Protein AF-A0A6G0XUG9-F1 (afdb_monomer_lite)

Foldseek 3Di:
DDDDDFDFPPDDPVCRVPPDDPVQQVCCQPVQDFDWDWDWDWDADPNDIDIDIDTDRRDGLDDLQWDQDPVSPDTHGPPPPVVPDDPVCSVVVSVVVVVVVVVVD

pLDDT: mean 88.72, std 9.19, range [45.62, 97.75]

Radius of gyration: 17.39 Å; chains: 1; bounding box: 49×25×45 Å

Structure (mmCIF, N/CA/C/O backbone):
data_AF-A0A6G0XUG9-F1
#
_entry.id   AF-A0A6G0XUG9-F1
#
loop_
_atom_site.group_PDB
_atom_site.id
_atom_site.type_symbol
_atom_site.label_atom_id
_atom_site.label_alt_id
_atom_site.label_comp_id
_atom_site.label_asym_id
_atom_site.label_entity_id
_atom_site.label_seq_id
_atom_site.pdbx_PDB_ins_code
_atom_site.Cartn_x
_atom_site.Cartn_y
_atom_site.Cartn_z
_atom_site.occupancy
_atom_site.B_iso_or_equiv
_atom_site.auth_seq_id
_atom_site.auth_comp_id
_atom_site.auth_asym_id
_a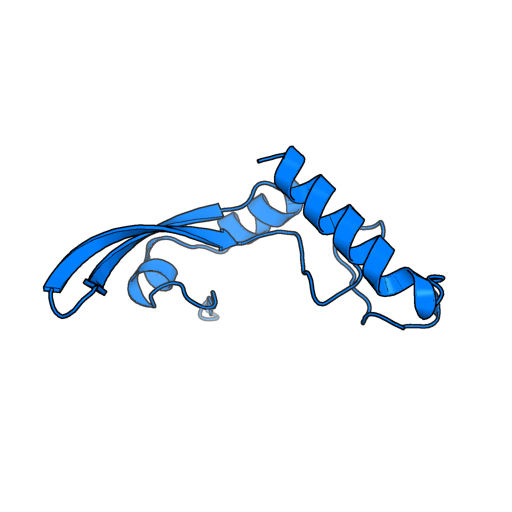tom_site.auth_atom_id
_atom_site.pdbx_PDB_model_num
ATOM 1 N N . THR A 1 1 ? 22.444 11.249 9.724 1.00 63.72 1 THR A N 1
ATOM 2 C CA . THR A 1 1 ? 21.652 10.081 9.286 1.00 63.72 1 THR A CA 1
ATOM 3 C C . THR A 1 1 ? 20.413 10.601 8.601 1.00 63.72 1 THR A C 1
ATOM 5 O O . THR A 1 1 ? 19.746 11.452 9.182 1.00 63.72 1 THR A O 1
ATOM 8 N N . GLU A 1 2 ? 20.146 10.196 7.362 1.00 82.44 2 GLU A N 1
ATOM 9 C CA . GLU A 1 2 ? 18.954 10.657 6.644 1.00 82.44 2 GLU A CA 1
ATOM 10 C C . GLU A 1 2 ? 17.684 10.164 7.342 1.00 82.44 2 GLU A C 1
ATOM 12 O O . GLU A 1 2 ? 17.600 9.022 7.795 1.00 82.44 2 GLU A O 1
ATOM 17 N N . LYS A 1 3 ? 16.703 11.057 7.482 1.00 81.25 3 LYS A N 1
ATOM 18 C CA . LYS A 1 3 ? 15.428 10.738 8.119 1.00 81.25 3 LYS A CA 1
ATOM 19 C C . LYS A 1 3 ? 14.526 10.052 7.098 1.00 81.25 3 LYS A C 1
ATOM 21 O O . LYS A 1 3 ? 14.181 10.654 6.088 1.00 81.25 3 LYS A O 1
ATOM 26 N N . GLU A 1 4 ? 14.101 8.828 7.396 1.00 86.75 4 GLU A N 1
ATOM 27 C CA . GLU A 1 4 ? 13.132 8.090 6.582 1.00 86.75 4 GLU A CA 1
ATOM 28 C C . GLU A 1 4 ? 11.820 8.890 6.440 1.00 86.75 4 GLU A C 1
ATOM 30 O O . GLU A 1 4 ? 11.202 9.290 7.434 1.00 86.75 4 GLU A O 1
ATOM 35 N N . ILE A 1 5 ? 11.372 9.116 5.201 1.00 90.44 5 ILE A N 1
ATOM 36 C CA . ILE A 1 5 ? 10.090 9.767 4.902 1.00 90.44 5 ILE A CA 1
ATOM 37 C C . ILE A 1 5 ? 9.123 8.721 4.349 1.00 90.44 5 ILE A C 1
ATOM 39 O O . ILE A 1 5 ? 9.270 8.251 3.227 1.00 90.44 5 ILE A O 1
ATOM 43 N N . LYS A 1 6 ? 8.077 8.413 5.120 1.00 92.69 6 LYS A N 1
ATOM 44 C CA . LYS A 1 6 ? 7.028 7.454 4.742 1.00 92.69 6 LYS A CA 1
ATOM 45 C C . LYS A 1 6 ? 5.744 8.178 4.354 1.00 92.69 6 LYS A C 1
ATOM 47 O O . LYS A 1 6 ? 5.285 9.073 5.071 1.00 92.69 6 LYS A O 1
ATOM 52 N N . LYS A 1 7 ? 5.136 7.790 3.230 1.00 91.50 7 LYS A N 1
ATOM 53 C CA . LYS A 1 7 ? 3.858 8.334 2.744 1.00 91.50 7 LYS A CA 1
ATOM 54 C C . LYS A 1 7 ? 2.951 7.193 2.291 1.00 91.50 7 LYS A C 1
ATOM 56 O O . LYS A 1 7 ? 3.358 6.372 1.484 1.00 91.50 7 LYS A O 1
ATOM 61 N N . ALA A 1 8 ? 1.712 7.178 2.778 1.00 93.81 8 ALA A N 1
ATOM 62 C CA . ALA A 1 8 ? 0.681 6.242 2.335 1.00 93.81 8 ALA A CA 1
ATOM 63 C C . ALA A 1 8 ? -0.670 6.966 2.282 1.00 93.81 8 ALA A C 1
ATOM 65 O O . ALA A 1 8 ? -1.187 7.438 3.301 1.00 93.81 8 ALA A O 1
ATOM 66 N N . LYS A 1 9 ? -1.234 7.118 1.078 1.00 90.31 9 LYS A N 1
ATOM 67 C CA . LYS A 1 9 ? -2.449 7.916 0.877 1.00 90.31 9 LYS A CA 1
ATOM 68 C C . LYS A 1 9 ? -3.642 7.271 1.587 1.00 90.31 9 LYS A C 1
ATOM 70 O O . LYS A 1 9 ? -3.980 6.115 1.363 1.00 90.31 9 LYS A O 1
ATOM 75 N N . GLY A 1 10 ? -4.328 8.055 2.417 1.00 91.88 10 GLY A N 1
ATOM 76 C CA . GLY A 1 10 ? -5.538 7.615 3.114 1.00 91.88 10 GLY A CA 1
ATOM 77 C C . GLY A 1 10 ? -5.296 6.682 4.306 1.00 91.88 10 GLY A C 1
ATOM 78 O O . GLY A 1 10 ? -6.276 6.164 4.849 1.00 91.88 10 GLY A O 1
ATOM 79 N N . VAL A 1 11 ? -4.040 6.476 4.707 1.00 96.31 11 VAL A N 1
ATOM 80 C CA . VAL A 1 11 ? -3.650 5.877 5.990 1.00 96.31 11 VAL A CA 1
ATOM 81 C C . VAL A 1 11 ? -3.324 7.012 6.962 1.00 96.31 11 VAL A C 1
ATOM 83 O O . VAL A 1 11 ? -2.715 8.011 6.574 1.00 96.31 11 VAL A O 1
ATOM 86 N N . LYS A 1 12 ? -3.749 6.900 8.224 1.00 96.06 12 LYS A N 1
ATOM 87 C CA . LYS A 1 12 ? -3.480 7.933 9.234 1.00 96.06 12 LYS A CA 1
ATOM 88 C C . LYS A 1 12 ? -1.981 8.102 9.492 1.00 96.06 12 LYS A C 1
ATOM 90 O O . LYS A 1 12 ? -1.244 7.123 9.561 1.00 96.06 12 LYS A O 1
ATOM 95 N N . LYS A 1 13 ? -1.548 9.346 9.724 1.00 95.38 13 LYS A N 1
ATOM 96 C CA . LYS A 1 13 ? -0.139 9.704 9.967 1.00 95.38 13 LYS A CA 1
ATOM 97 C C . LYS A 1 13 ? 0.500 8.874 11.087 1.00 95.38 13 LYS A C 1
ATOM 99 O O . LYS A 1 13 ? 1.561 8.302 10.879 1.00 95.38 13 LYS A O 1
ATOM 104 N N . ASN A 1 14 ? -0.184 8.729 12.222 1.00 95.19 14 ASN A N 1
ATOM 105 C CA . ASN A 1 14 ? 0.303 7.929 13.349 1.00 95.19 14 ASN A CA 1
ATOM 106 C C . ASN A 1 14 ? 0.457 6.435 13.008 1.00 95.19 14 ASN A C 1
ATOM 108 O O . ASN A 1 14 ? 1.336 5.770 13.546 1.00 95.19 14 ASN A O 1
ATOM 112 N N . VAL A 1 15 ? -0.376 5.893 12.118 1.00 96.94 15 VAL A N 1
ATOM 113 C CA . VAL A 1 15 ? -0.257 4.509 11.644 1.00 96.94 15 VAL A CA 1
ATOM 114 C C . VAL A 1 15 ? 0.925 4.385 10.685 1.00 96.94 15 VAL A C 1
ATOM 116 O O . VAL A 1 15 ? 1.711 3.457 10.822 1.00 96.94 15 VAL A O 1
ATOM 119 N N . VAL A 1 16 ? 1.111 5.342 9.770 1.00 96.44 16 VAL A N 1
ATOM 120 C CA . VAL A 1 16 ? 2.274 5.365 8.863 1.00 96.44 16 VAL A CA 1
ATOM 121 C C . VAL A 1 16 ? 3.590 5.454 9.638 1.00 96.44 16 VAL A C 1
ATOM 123 O O . VAL A 1 16 ? 4.546 4.758 9.312 1.00 96.44 16 VAL A O 1
ATOM 126 N N . GLU A 1 17 ? 3.647 6.286 10.676 1.00 95.06 17 GLU A N 1
ATOM 127 C CA . GLU A 1 17 ? 4.857 6.471 11.482 1.00 95.06 17 GLU A CA 1
ATOM 128 C C . GLU A 1 17 ? 5.214 5.216 12.288 1.00 95.06 17 GLU A C 1
ATOM 130 O O . GLU A 1 17 ? 6.380 4.820 12.285 1.00 95.06 17 GLU A O 1
ATOM 135 N N . ASN A 1 18 ? 4.219 4.563 12.903 1.00 95.12 18 ASN A N 1
ATOM 136 C CA . ASN A 1 18 ? 4.438 3.496 13.888 1.00 95.12 18 ASN A CA 1
ATOM 137 C C . ASN A 1 18 ? 4.260 2.062 13.361 1.00 95.12 18 ASN A C 1
ATOM 139 O O . ASN A 1 18 ? 4.650 1.119 14.046 1.00 95.12 18 ASN A O 1
ATOM 143 N N . LYS A 1 19 ? 3.597 1.860 12.215 1.00 96.00 19 LYS A N 1
ATOM 144 C CA . LYS A 1 19 ? 3.221 0.519 11.708 1.00 96.00 19 LYS A CA 1
ATOM 145 C C . LYS A 1 19 ? 3.780 0.191 10.325 1.00 96.00 19 LYS A C 1
ATOM 147 O O . LYS A 1 19 ? 3.563 -0.924 9.855 1.00 96.00 19 LYS A O 1
ATOM 152 N N . ILE A 1 20 ? 4.464 1.136 9.684 1.00 95.69 20 ILE A N 1
ATOM 153 C CA . ILE A 1 20 ? 5.111 0.953 8.382 1.00 95.69 20 ILE A CA 1
ATOM 154 C C . ILE A 1 20 ? 6.599 1.274 8.533 1.00 95.69 20 ILE A C 1
ATOM 156 O O . ILE A 1 20 ? 6.940 2.289 9.143 1.00 95.69 20 ILE A O 1
ATOM 160 N N . CYS A 1 21 ? 7.478 0.447 7.978 1.00 94.25 21 CYS A N 1
ATOM 161 C CA . CYS A 1 21 ? 8.922 0.682 7.890 1.00 94.25 21 CYS A CA 1
ATOM 162 C C . CYS A 1 21 ? 9.458 0.350 6.490 1.00 94.25 21 CYS A C 1
ATOM 164 O O . CYS A 1 21 ? 8.770 -0.291 5.699 1.00 94.25 21 CYS A O 1
ATOM 166 N N . PHE A 1 22 ? 10.692 0.752 6.187 1.00 93.56 22 PHE A N 1
ATOM 167 C CA . PHE A 1 22 ? 11.354 0.457 4.913 1.00 93.56 22 PHE A CA 1
ATOM 168 C C . PHE A 1 22 ? 11.267 -1.021 4.494 1.00 93.56 22 PHE A C 1
ATOM 170 O O . PHE A 1 22 ? 10.934 -1.321 3.348 1.00 93.56 22 PHE A O 1
ATOM 177 N N . ASN A 1 23 ? 11.482 -1.950 5.431 1.00 95.12 23 ASN A N 1
ATOM 178 C CA . ASN A 1 23 ? 11.436 -3.385 5.144 1.00 95.12 23 ASN A CA 1
ATOM 179 C C . ASN A 1 23 ? 10.062 -3.840 4.625 1.00 95.12 23 ASN A C 1
ATOM 181 O O . ASN A 1 23 ? 9.977 -4.773 3.836 1.00 95.12 23 ASN A O 1
ATOM 185 N N . ASP A 1 24 ? 8.982 -3.160 5.014 1.00 95.38 24 ASP A N 1
ATOM 186 C CA . ASP A 1 24 ? 7.651 -3.448 4.483 1.00 95.38 24 ASP A CA 1
ATOM 187 C C . ASP A 1 24 ? 7.528 -3.123 2.992 1.00 95.38 24 ASP A C 1
ATOM 189 O O . ASP A 1 24 ? 6.838 -3.839 2.270 1.00 95.38 24 ASP A O 1
ATOM 193 N N . PHE A 1 25 ? 8.190 -2.061 2.520 1.00 93.50 25 PHE A N 1
ATOM 194 C CA . PHE A 1 25 ? 8.221 -1.717 1.096 1.00 93.50 25 PHE A CA 1
ATOM 195 C C . PHE A 1 25 ? 9.006 -2.761 0.308 1.00 93.50 25 PHE A C 1
ATOM 197 O O . PHE A 1 25 ? 8.534 -3.223 -0.729 1.00 93.50 25 PHE A O 1
ATOM 204 N N . GLN A 1 26 ? 10.170 -3.167 0.824 1.00 93.50 26 GLN A N 1
ATOM 205 C CA . GLN A 1 26 ? 10.990 -4.206 0.207 1.00 93.50 26 GLN A CA 1
ATOM 206 C C . GLN A 1 26 ? 10.245 -5.544 0.150 1.00 93.50 26 GLN A C 1
ATOM 208 O O . GLN A 1 26 ? 10.186 -6.165 -0.909 1.00 93.50 26 GLN A O 1
ATOM 213 N N . ASN A 1 27 ? 9.622 -5.958 1.255 1.00 95.19 27 ASN A N 1
ATOM 214 C CA . ASN A 1 27 ? 8.812 -7.171 1.295 1.00 95.19 27 ASN A CA 1
ATOM 215 C C . ASN A 1 27 ? 7.665 -7.092 0.284 1.00 95.19 27 ASN A C 1
ATOM 217 O O . ASN A 1 27 ? 7.536 -7.984 -0.545 1.00 95.19 27 ASN A O 1
ATOM 221 N N . CYS A 1 28 ? 6.899 -5.995 0.286 1.00 93.12 28 CYS A N 1
ATOM 222 C CA . CYS A 1 28 ? 5.790 -5.801 -0.647 1.00 93.12 28 CYS A CA 1
ATOM 223 C C . CYS A 1 28 ? 6.234 -5.908 -2.114 1.00 93.12 28 CYS A C 1
ATOM 225 O O . CYS A 1 28 ? 5.511 -6.482 -2.927 1.00 93.12 28 CYS A O 1
ATOM 227 N N . LEU A 1 29 ? 7.411 -5.372 -2.457 1.00 91.88 29 LEU A N 1
ATOM 228 C CA . LEU A 1 29 ? 7.968 -5.441 -3.809 1.00 91.88 29 LEU A CA 1
ATOM 229 C C . LEU A 1 29 ? 8.382 -6.872 -4.189 1.00 91.88 29 LEU A C 1
ATOM 231 O O . LEU A 1 29 ? 8.049 -7.337 -5.278 1.00 91.88 29 LEU A O 1
ATOM 235 N N . LEU A 1 30 ? 9.095 -7.569 -3.300 1.00 92.44 30 LEU A N 1
ATOM 236 C CA . LEU A 1 30 ? 9.691 -8.877 -3.589 1.00 92.44 30 LEU A CA 1
ATOM 237 C C . LEU A 1 30 ? 8.681 -10.027 -3.514 1.00 92.44 30 LEU A C 1
ATOM 239 O O . LEU A 1 30 ? 8.678 -10.896 -4.385 1.00 92.44 30 LEU A O 1
ATOM 243 N N . THR A 1 31 ? 7.816 -10.039 -2.499 1.00 92.25 31 THR A N 1
ATOM 244 C CA . THR A 1 31 ? 6.821 -11.110 -2.307 1.00 92.25 31 THR A CA 1
ATOM 245 C C . THR A 1 31 ? 5.534 -10.851 -3.080 1.00 92.25 31 THR A C 1
ATOM 247 O O . THR A 1 31 ? 4.732 -11.764 -3.263 1.00 92.25 31 THR A O 1
ATOM 250 N N . LYS A 1 32 ? 5.335 -9.616 -3.563 1.00 89.50 32 LYS A N 1
ATOM 251 C CA . 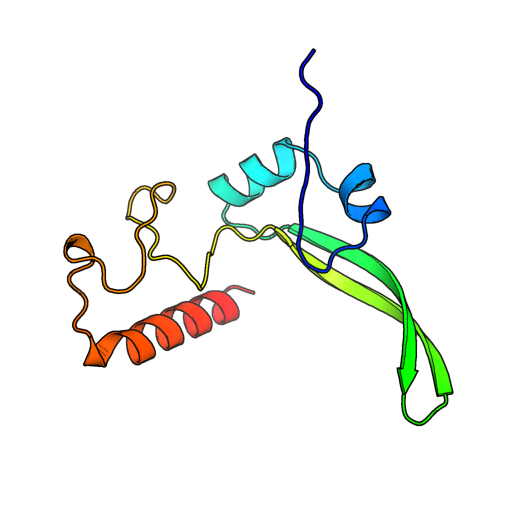LYS A 1 32 ? 4.083 -9.134 -4.170 1.00 89.50 32 LYS A CA 1
ATOM 252 C C . LYS A 1 32 ? 2.887 -9.199 -3.216 1.00 89.50 32 LYS A C 1
ATOM 254 O O . LYS A 1 32 ? 1.744 -9.091 -3.663 1.00 89.50 32 LYS A O 1
ATOM 259 N N . GLU A 1 33 ? 3.139 -9.338 -1.916 1.00 91.31 33 GLU A N 1
ATOM 260 C CA . GLU A 1 33 ? 2.099 -9.343 -0.897 1.00 91.31 33 GLU A CA 1
ATOM 261 C C . GLU A 1 33 ? 1.804 -7.913 -0.434 1.00 91.31 33 GLU A C 1
ATOM 263 O O . GLU A 1 33 ? 2.714 -7.177 -0.036 1.00 91.31 33 GLU A O 1
ATOM 268 N N . PRO A 1 34 ? 0.535 -7.481 -0.464 1.00 93.38 34 PRO A N 1
ATOM 269 C CA . PRO A 1 34 ? 0.167 -6.169 0.033 1.00 93.38 34 PRO A CA 1
ATOM 270 C C . PRO A 1 34 ? 0.301 -6.093 1.557 1.00 93.38 34 PRO A C 1
ATOM 272 O O . PRO A 1 34 ? -0.069 -7.012 2.289 1.00 93.38 34 PRO A O 1
ATOM 275 N N . LYS A 1 35 ? 0.722 -4.932 2.063 1.00 95.12 35 LYS A N 1
ATOM 276 C CA . LYS A 1 35 ? 0.678 -4.658 3.504 1.00 95.12 35 LYS A CA 1
ATOM 277 C C . LYS A 1 35 ? -0.659 -4.045 3.877 1.00 95.12 35 LYS A C 1
ATOM 279 O O . LYS A 1 35 ? -0.992 -2.949 3.422 1.00 95.12 35 LYS A O 1
ATOM 284 N N . TYR A 1 36 ? -1.379 -4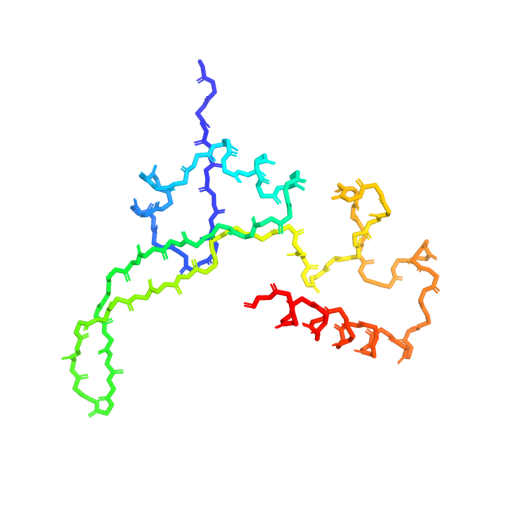.699 4.778 1.00 96.31 36 TYR A N 1
ATOM 285 C CA . TYR A 1 36 ? -2.581 -4.155 5.398 1.00 96.31 36 TYR A CA 1
ATOM 286 C C . TYR A 1 36 ? -2.277 -3.532 6.764 1.00 96.31 36 TYR A C 1
ATOM 288 O O . TYR A 1 36 ? -1.413 -4.000 7.505 1.00 96.31 36 TYR A O 1
ATOM 296 N N . VAL A 1 37 ? -2.990 -2.459 7.107 1.00 97.38 37 VAL A N 1
ATOM 297 C CA . VAL A 1 37 ? -2.905 -1.797 8.415 1.00 97.38 37 VAL A CA 1
ATOM 298 C C . VAL A 1 37 ? -4.294 -1.544 8.979 1.00 97.38 37 VAL A C 1
ATOM 300 O O . VAL A 1 37 ? -5.204 -1.105 8.272 1.00 97.38 37 VAL A O 1
ATOM 303 N N . LYS A 1 38 ? -4.438 -1.767 10.285 1.00 97.50 38 LYS A N 1
ATOM 304 C CA . LYS A 1 38 ? -5.648 -1.435 11.033 1.00 97.50 38 LYS A CA 1
ATOM 305 C C . LYS A 1 38 ? -5.586 0.001 11.536 1.00 97.50 38 LYS A C 1
ATOM 307 O O . LYS A 1 38 ? -4.557 0.446 12.047 1.00 97.50 38 LYS A O 1
ATOM 312 N N . GLN A 1 39 ? -6.690 0.726 11.404 1.00 96.88 39 GLN A N 1
ATOM 313 C CA . GLN A 1 39 ? -6.834 2.075 11.939 1.00 96.88 39 GLN A CA 1
ATOM 314 C C . GLN A 1 39 ? -8.245 2.310 12.476 1.00 96.88 39 GLN A C 1
ATOM 316 O O . GLN A 1 39 ? -9.232 2.073 11.784 1.00 96.88 39 GLN A O 1
ATOM 321 N N . ASN A 1 40 ? -8.333 2.841 13.694 1.00 96.00 40 ASN A N 1
ATOM 322 C CA . ASN A 1 40 ? -9.602 3.217 14.312 1.00 96.00 40 ASN A CA 1
ATOM 323 C C . ASN A 1 40 ? -9.952 4.659 13.962 1.00 96.00 40 ASN A C 1
ATOM 325 O O . ASN A 1 40 ? -9.080 5.533 14.009 1.00 96.00 40 ASN A O 1
ATOM 329 N N . LEU A 1 41 ? -11.206 4.934 13.616 1.00 95.00 41 LEU A N 1
ATOM 330 C CA . LEU A 1 41 ? -11.712 6.287 13.376 1.00 95.00 41 LEU A CA 1
ATOM 331 C C . LEU A 1 41 ? -13.183 6.418 13.771 1.00 95.00 41 LEU A C 1
ATOM 333 O O . LEU A 1 41 ? -13.905 5.429 13.849 1.00 95.00 41 LEU A O 1
ATOM 337 N N . PHE A 1 42 ? -13.624 7.660 13.938 1.00 96.19 42 PHE A N 1
ATOM 338 C CA . PHE A 1 42 ? -15.040 7.990 13.982 1.00 96.19 42 PHE A CA 1
ATOM 339 C C . PHE A 1 42 ? -15.593 8.094 12.562 1.00 96.19 42 PHE A C 1
ATOM 341 O O . PHE A 1 42 ? -14.945 8.659 11.674 1.00 96.19 42 PHE A O 1
ATOM 348 N N . ARG A 1 43 ? -16.785 7.548 12.344 1.00 95.56 43 ARG A N 1
ATOM 349 C CA . ARG A 1 43 ? -17.512 7.619 11.079 1.00 95.56 43 ARG A CA 1
ATOM 350 C C . ARG A 1 43 ? -18.948 8.038 11.355 1.00 95.56 43 ARG A C 1
ATOM 352 O O . ARG A 1 43 ? -19.584 7.496 12.248 1.00 95.56 43 ARG A O 1
ATOM 359 N N . THR A 1 44 ? -19.457 8.960 10.548 1.00 96.56 44 THR A N 1
ATOM 360 C CA . THR A 1 44 ? -20.865 9.356 10.590 1.00 96.56 44 THR A CA 1
ATOM 361 C C . THR A 1 44 ? -21.647 8.587 9.531 1.00 96.56 44 THR A C 1
ATOM 363 O O . THR A 1 44 ? -21.230 8.524 8.369 1.00 96.56 44 THR A O 1
ATOM 366 N N . LYS A 1 45 ? -22.784 8.000 9.905 1.00 95.44 45 LYS A N 1
ATOM 367 C CA . LYS A 1 45 ? -23.727 7.355 8.981 1.00 95.44 45 LYS A CA 1
ATOM 368 C C . LYS A 1 45 ? -25.143 7.738 9.395 1.00 95.44 45 LYS A C 1
ATOM 370 O O . LYS A 1 45 ? -25.536 7.441 10.508 1.00 95.44 45 LYS A O 1
ATOM 375 N N . LYS A 1 46 ? -25.903 8.379 8.496 1.00 95.94 46 LYS A N 1
ATOM 376 C CA . LYS A 1 46 ? -27.262 8.884 8.786 1.00 95.94 46 LYS A CA 1
ATOM 377 C C . LYS A 1 46 ? -27.327 9.741 10.066 1.00 95.94 46 LYS A C 1
ATOM 379 O O . LYS A 1 46 ? -28.240 9.594 10.857 1.00 95.94 46 LYS A O 1
ATOM 384 N N . HIS A 1 47 ? -26.348 10.630 10.246 1.00 95.12 47 HIS A N 1
ATOM 385 C CA . HIS A 1 47 ? -26.179 11.481 11.436 1.00 95.12 47 HIS A CA 1
ATOM 386 C C . HIS A 1 47 ? -25.789 10.764 12.740 1.00 95.12 47 HIS A C 1
ATOM 388 O O . HIS A 1 47 ? -25.457 11.448 13.702 1.00 95.12 47 HIS A O 1
ATOM 394 N N . ASP A 1 48 ? -25.668 9.436 12.748 1.00 96.62 48 ASP A N 1
ATOM 395 C CA . ASP A 1 48 ? -25.128 8.695 13.890 1.00 96.62 48 ASP A CA 1
ATOM 396 C C . ASP A 1 48 ? -23.602 8.595 13.806 1.00 96.62 48 ASP A C 1
ATOM 398 O O . ASP A 1 48 ? -23.047 8.235 12.760 1.00 96.62 48 ASP A O 1
ATOM 402 N N . ILE A 1 49 ? -22.914 8.902 14.909 1.00 97.19 49 ILE A N 1
ATOM 403 C CA . ILE A 1 49 ? -21.457 8.773 15.030 1.00 97.19 49 ILE A CA 1
ATOM 404 C C . ILE A 1 49 ? -21.134 7.405 15.624 1.00 97.19 49 ILE A C 1
ATOM 406 O O . ILE A 1 49 ? -21.579 7.071 16.718 1.00 97.19 49 ILE A O 1
ATOM 410 N N . CYS A 1 50 ? -20.304 6.632 14.931 1.00 96.94 50 CYS A N 1
ATOM 411 C CA . CYS A 1 50 ? -19.802 5.358 15.425 1.00 96.94 50 CYS A CA 1
ATOM 412 C C . CYS A 1 50 ? -18.277 5.276 15.336 1.00 96.94 50 CYS A C 1
ATOM 414 O O . CYS A 1 50 ? -17.638 5.902 14.484 1.00 96.94 50 CYS A O 1
ATOM 416 N N . THR A 1 51 ? -17.685 4.477 16.219 1.00 97.75 51 THR A N 1
ATOM 417 C CA . THR A 1 51 ? -16.276 4.087 16.123 1.00 97.75 51 THR A CA 1
ATOM 418 C C . THR A 1 51 ? -16.169 2.880 15.206 1.00 97.75 51 THR A C 1
ATOM 420 O O . THR A 1 51 ? -16.884 1.896 15.385 1.00 97.75 51 THR A O 1
ATOM 423 N N . VAL A 1 52 ? -15.270 2.942 14.228 1.00 96.62 52 VAL A N 1
ATOM 424 C CA . VAL A 1 52 ? -15.016 1.844 13.292 1.00 96.62 52 VAL A CA 1
ATOM 425 C C . VAL A 1 52 ? -13.529 1.517 13.239 1.00 96.62 52 VAL A C 1
ATOM 427 O O . VAL A 1 52 ? -12.687 2.418 13.188 1.00 96.62 52 VAL A O 1
ATOM 430 N N . GLU A 1 53 ? -13.214 0.225 13.200 1.00 96.88 53 GLU A N 1
ATOM 431 C CA . GLU A 1 53 ? -11.900 -0.268 1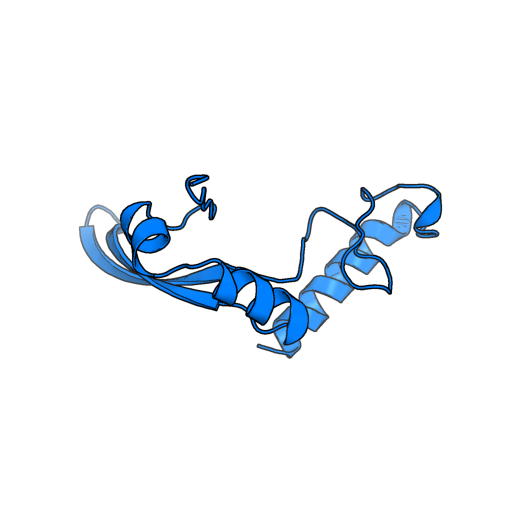2.791 1.00 96.88 53 GLU A CA 1
ATOM 432 C C . GLU A 1 53 ? -11.913 -0.460 11.269 1.00 96.88 53 GLU A C 1
ATOM 434 O O . GLU A 1 53 ? -12.760 -1.160 10.715 1.00 96.88 53 GLU A O 1
ATOM 439 N N . GLN A 1 54 ? -10.986 0.189 10.571 1.00 96.31 54 GLN A N 1
ATOM 440 C CA . GLN A 1 54 ? -10.742 -0.040 9.152 1.00 96.31 54 GLN A CA 1
ATOM 441 C C . GLN A 1 54 ? -9.474 -0.861 8.981 1.00 96.31 54 GLN A C 1
ATOM 443 O O . GLN A 1 54 ? -8.415 -0.448 9.452 1.00 96.31 54 GLN A O 1
ATOM 448 N N . ASN A 1 55 ? -9.562 -1.959 8.232 1.00 96.56 55 ASN A N 1
ATOM 449 C CA . ASN A 1 55 ? -8.393 -2.638 7.690 1.00 96.56 55 ASN A CA 1
ATOM 450 C C . ASN A 1 55 ? -8.114 -2.107 6.278 1.00 96.56 55 ASN A C 1
ATOM 452 O O . ASN A 1 55 ? -8.964 -2.227 5.394 1.00 96.56 55 ASN A O 1
ATOM 456 N N . LYS A 1 56 ? -6.963 -1.468 6.066 1.00 94.38 56 LYS A N 1
ATOM 457 C CA . LYS A 1 56 ? -6.651 -0.756 4.821 1.00 94.38 56 LYS A CA 1
ATOM 458 C C . LYS A 1 56 ? -5.390 -1.300 4.169 1.00 94.38 56 LYS A C 1
ATOM 460 O O . LYS A 1 56 ? -4.380 -1.453 4.846 1.00 94.38 56 LYS A O 1
ATOM 465 N N . LYS A 1 57 ? -5.437 -1.516 2.852 1.00 94.12 57 LYS A N 1
ATOM 466 C CA . LYS A 1 57 ? -4.258 -1.800 2.019 1.00 94.12 57 LYS A CA 1
ATOM 467 C C . LYS A 1 57 ? -3.362 -0.554 2.026 1.00 94.12 57 LYS A C 1
ATOM 469 O O . LYS A 1 57 ? -3.720 0.469 1.445 1.00 94.12 57 LYS A O 1
ATOM 474 N N . ALA A 1 58 ? -2.274 -0.602 2.789 1.00 95.12 58 ALA A N 1
ATOM 475 C CA . ALA A 1 58 ? -1.345 0.508 2.985 1.00 95.12 58 ALA A CA 1
ATOM 476 C C . ALA A 1 58 ? -0.260 0.542 1.912 1.00 95.12 58 ALA A C 1
ATOM 478 O O . ALA A 1 58 ? 0.060 1.625 1.426 1.00 95.12 58 ALA A O 1
ATOM 479 N N . LEU A 1 59 ? 0.272 -0.631 1.555 1.00 94.38 59 LEU A N 1
ATOM 480 C CA . LEU A 1 59 ? 1.250 -0.820 0.487 1.00 94.38 59 LEU A CA 1
ATOM 481 C C . LEU A 1 59 ? 0.732 -1.872 -0.493 1.00 94.38 59 LEU A C 1
ATOM 483 O O . LEU A 1 59 ? 0.096 -2.848 -0.091 1.00 94.38 59 LEU A O 1
ATOM 487 N N . SER A 1 60 ? 1.006 -1.648 -1.771 1.00 91.31 60 SER A N 1
ATOM 488 C CA . SER A 1 60 ? 0.696 -2.542 -2.880 1.00 91.31 60 SER A CA 1
ATOM 489 C C . SER A 1 60 ? 1.826 -2.421 -3.891 1.00 91.31 60 SER A C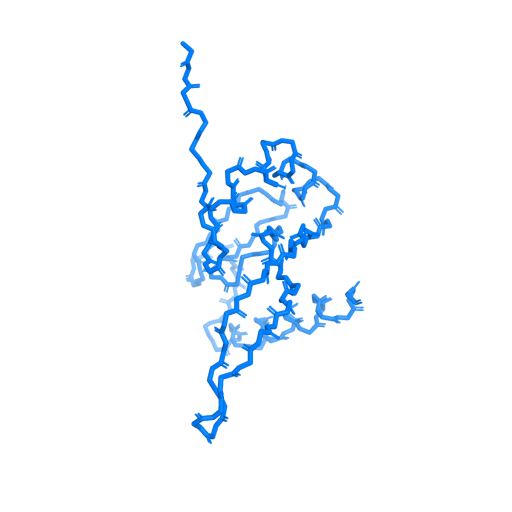 1
ATOM 491 O O . SER A 1 60 ? 2.280 -1.309 -4.156 1.00 91.31 60 SER A O 1
ATOM 493 N N . VAL A 1 61 ? 2.258 -3.547 -4.459 1.00 89.75 61 VAL A N 1
ATOM 494 C CA . VAL A 1 61 ? 3.230 -3.558 -5.563 1.00 89.75 61 VAL A CA 1
ATOM 495 C C . VAL A 1 61 ? 2.606 -3.075 -6.875 1.00 89.75 61 VAL A C 1
ATOM 497 O O . VAL A 1 61 ? 3.302 -2.607 -7.767 1.00 89.75 61 VAL A O 1
ATOM 500 N N . TYR A 1 62 ? 1.281 -3.166 -6.992 1.00 85.88 62 TYR A N 1
ATOM 501 C CA . TYR A 1 62 ? 0.558 -2.728 -8.177 1.00 85.88 62 TYR A CA 1
ATOM 502 C C . TYR A 1 62 ? 0.254 -1.228 -8.125 1.00 85.88 62 TYR A C 1
ATOM 504 O O . TYR A 1 62 ? -0.226 -0.729 -7.103 1.00 85.88 62 TYR A O 1
ATOM 512 N N . ASP A 1 63 ? 0.486 -0.541 -9.246 1.00 83.69 63 ASP A N 1
ATOM 513 C CA . ASP A 1 63 ? 0.151 0.865 -9.471 1.00 83.69 63 ASP A CA 1
ATOM 514 C C . ASP A 1 63 ? -0.866 0.967 -10.613 1.00 83.69 63 ASP A C 1
ATOM 516 O O . ASP A 1 63 ? -0.534 0.791 -11.782 1.00 83.69 63 ASP A O 1
ATOM 520 N N . ASP A 1 64 ? -2.114 1.292 -10.286 1.00 80.88 64 ASP A N 1
ATOM 521 C CA . ASP A 1 64 ? -3.195 1.391 -11.275 1.00 80.88 64 ASP A CA 1
ATOM 522 C C . ASP A 1 64 ? -2.978 2.530 -12.290 1.00 80.88 64 ASP A C 1
ATOM 524 O O . ASP A 1 64 ? -3.651 2.605 -13.320 1.00 80.88 64 ASP A O 1
ATOM 528 N N . LYS A 1 65 ? -2.053 3.456 -12.020 1.00 82.62 65 LYS A N 1
ATOM 529 C CA . LYS A 1 65 ? -1.800 4.641 -12.851 1.00 82.62 65 LYS A CA 1
ATOM 530 C C . LYS A 1 65 ? -0.580 4.500 -13.749 1.00 82.62 65 LYS A C 1
ATOM 532 O O . LYS A 1 65 ? -0.323 5.416 -14.537 1.00 82.62 65 LYS A O 1
ATOM 537 N N . ARG A 1 66 ? 0.174 3.407 -13.631 1.00 88.56 66 ARG A N 1
ATOM 538 C CA . ARG A 1 66 ? 1.390 3.179 -14.411 1.00 88.56 66 ARG A CA 1
ATOM 539 C C . ARG A 1 66 ? 1.426 1.756 -14.956 1.00 88.56 66 ARG A C 1
ATOM 541 O O . ARG A 1 66 ? 0.966 0.818 -14.320 1.00 88.56 66 ARG A O 1
ATOM 548 N N . PHE A 1 67 ? 2.021 1.600 -16.131 1.00 87.31 67 PHE A N 1
ATOM 549 C CA . PHE A 1 67 ? 2.338 0.293 -16.686 1.00 87.31 67 PHE A CA 1
ATOM 550 C C . PHE A 1 67 ? 3.649 -0.201 -16.071 1.00 87.31 67 PHE A C 1
ATOM 552 O O . PHE A 1 67 ? 4.690 0.434 -16.254 1.00 87.31 67 PHE A O 1
ATOM 559 N N . ILE A 1 68 ? 3.595 -1.303 -15.329 1.00 89.19 68 ILE A N 1
ATOM 560 C CA . ILE A 1 68 ? 4.773 -1.929 -14.717 1.00 89.19 68 ILE A CA 1
ATOM 561 C C . ILE A 1 68 ? 5.448 -2.811 -15.769 1.00 89.19 68 ILE A C 1
ATOM 563 O O . ILE A 1 68 ? 4.784 -3.646 -16.380 1.00 89.19 68 ILE A O 1
ATOM 567 N N . LEU A 1 69 ? 6.748 -2.609 -15.996 1.00 89.50 69 LEU A N 1
ATOM 568 C CA . LEU A 1 69 ? 7.535 -3.415 -16.930 1.00 89.50 69 LEU A CA 1
ATOM 569 C C . LEU A 1 69 ? 7.805 -4.819 -16.373 1.00 89.50 69 LEU A C 1
ATOM 571 O O . LEU A 1 69 ? 7.646 -5.079 -15.181 1.00 89.50 69 LEU A O 1
ATOM 575 N N . ASP A 1 70 ? 8.282 -5.718 -17.233 1.00 86.81 70 ASP A N 1
ATOM 576 C CA . ASP A 1 70 ? 8.518 -7.127 -16.888 1.00 86.81 70 ASP A CA 1
ATOM 577 C C . ASP A 1 70 ? 9.520 -7.324 -15.739 1.00 86.81 70 ASP A C 1
ATOM 579 O O . ASP A 1 70 ? 9.450 -8.316 -15.014 1.00 86.81 70 ASP A O 1
ATOM 583 N N . ASN A 1 71 ? 10.424 -6.361 -15.519 1.00 87.56 71 ASN A N 1
ATOM 584 C CA . ASN A 1 71 ? 11.351 -6.385 -14.385 1.00 87.56 71 ASN A CA 1
ATOM 585 C C . ASN A 1 71 ? 10.683 -6.071 -13.031 1.00 87.56 71 ASN A C 1
ATOM 587 O O . ASN A 1 71 ? 11.328 -6.196 -11.992 1.00 87.56 71 ASN A O 1
ATOM 591 N N . GLY A 1 72 ? 9.410 -5.664 -13.028 1.00 84.75 72 GLY A N 1
ATOM 592 C CA . GLY A 1 72 ? 8.608 -5.412 -11.831 1.00 84.75 72 GLY A CA 1
ATOM 593 C C . GLY A 1 72 ? 8.953 -4.134 -11.062 1.00 84.75 72 GLY A C 1
ATOM 594 O O . GLY A 1 72 ? 8.336 -3.882 -10.030 1.00 84.75 72 GLY A O 1
ATOM 595 N N . ILE A 1 73 ? 9.918 -3.341 -11.536 1.00 88.81 73 ILE A N 1
ATOM 596 C CA . ILE A 1 73 ? 10.433 -2.149 -10.839 1.00 88.81 73 ILE A CA 1
ATOM 597 C C . ILE A 1 73 ? 10.228 -0.908 -11.699 1.00 88.81 73 ILE A C 1
ATOM 599 O O . ILE A 1 73 ? 9.706 0.106 -11.231 1.00 88.81 73 ILE A O 1
ATOM 603 N N . ASP A 1 74 ? 10.625 -0.988 -12.966 1.00 91.81 74 ASP A N 1
ATOM 604 C CA . ASP A 1 74 ? 10.496 0.133 -13.877 1.00 91.81 74 ASP A CA 1
ATOM 605 C C . ASP A 1 74 ? 9.047 0.287 -14.322 1.00 91.81 74 ASP A C 1
ATOM 607 O O . ASP A 1 74 ? 8.322 -0.681 -14.560 1.00 91.81 74 ASP A O 1
ATOM 611 N N . THR A 1 75 ? 8.614 1.539 -14.444 1.00 92.88 75 THR A N 1
ATOM 612 C CA . THR A 1 75 ? 7.228 1.848 -14.782 1.00 92.88 75 THR A CA 1
ATOM 613 C C . THR A 1 75 ? 7.133 2.939 -15.836 1.00 92.88 75 THR A C 1
ATOM 615 O O . THR A 1 75 ? 7.796 3.979 -15.765 1.00 92.88 75 THR A O 1
ATOM 618 N N . LEU A 1 76 ? 6.231 2.746 -16.790 1.00 92.81 76 LEU A N 1
ATOM 619 C CA . LEU A 1 76 ? 5.898 3.718 -17.824 1.00 92.81 76 LEU A CA 1
ATOM 620 C C . LEU A 1 76 ? 4.529 4.341 -17.550 1.00 92.81 76 LEU A C 1
ATOM 622 O O . LEU A 1 76 ? 3.670 3.749 -16.900 1.00 92.81 76 LEU A O 1
ATOM 626 N N . ALA A 1 77 ? 4.305 5.551 -18.057 1.00 90.00 77 ALA A N 1
ATOM 627 C CA . ALA A 1 77 ? 2.957 6.104 -18.089 1.00 90.00 77 ALA A CA 1
ATOM 628 C C . ALA A 1 77 ? 2.074 5.284 -19.046 1.00 90.00 77 ALA A C 1
ATOM 630 O O . ALA A 1 77 ? 2.548 4.806 -20.081 1.00 90.00 77 ALA A O 1
ATOM 631 N N . TRP A 1 78 ? 0.784 5.157 -18.731 1.00 85.50 78 TRP A N 1
ATOM 632 C CA . TRP A 1 78 ? -0.196 4.622 -19.679 1.00 85.50 78 TRP A CA 1
ATOM 633 C C . TRP A 1 78 ? -0.165 5.425 -20.990 1.00 85.50 78 TRP A C 1
ATOM 635 O O . TRP A 1 78 ? -0.061 6.652 -20.959 1.00 85.50 78 TRP A O 1
ATOM 645 N N . GLY A 1 79 ? -0.226 4.752 -22.143 1.00 82.69 79 GLY A N 1
ATOM 646 C CA . GLY A 1 79 ? -0.109 5.409 -23.453 1.00 82.69 79 GLY A CA 1
ATOM 647 C C . GLY A 1 79 ? 1.322 5.656 -23.937 1.00 82.69 79 GLY A C 1
ATOM 648 O O . GLY A 1 79 ? 1.504 6.175 -25.036 1.00 82.69 79 GLY A O 1
ATOM 649 N N . HIS A 1 80 ? 2.349 5.302 -23.160 1.00 90.62 80 HIS A N 1
ATOM 650 C CA . HIS A 1 80 ? 3.731 5.436 -23.613 1.00 90.62 80 HIS A CA 1
ATOM 651 C C . HIS A 1 80 ? 4.016 4.492 -24.794 1.00 90.62 80 HIS A C 1
ATOM 653 O O . HIS A 1 80 ? 3.645 3.321 -24.745 1.00 90.62 80 HIS A O 1
ATOM 659 N N . TYR A 1 81 ? 4.729 4.964 -25.824 1.00 89.06 81 TYR A N 1
ATOM 660 C CA . TYR A 1 81 ? 4.948 4.220 -27.078 1.00 89.06 81 TYR A CA 1
ATOM 661 C C . TYR A 1 81 ? 5.556 2.820 -26.883 1.00 89.06 81 TYR A C 1
ATOM 663 O O . TYR A 1 81 ? 5.222 1.901 -27.615 1.00 89.06 81 TYR A O 1
ATOM 671 N N . LYS A 1 82 ? 6.401 2.631 -25.857 1.00 89.75 82 LYS A N 1
ATOM 672 C CA . LYS A 1 82 ? 7.000 1.323 -25.513 1.00 89.75 82 LYS A CA 1
ATOM 673 C C . LYS A 1 82 ? 6.033 0.310 -24.892 1.00 89.75 82 LYS A C 1
ATOM 675 O O . LYS A 1 82 ? 6.414 -0.839 -24.727 1.00 89.75 82 LYS A O 1
ATOM 680 N N . THR A 1 83 ? 4.831 0.723 -24.486 1.00 86.12 83 THR A N 1
ATOM 681 C CA . THR A 1 83 ? 3.866 -0.204 -23.865 1.00 86.12 83 THR A CA 1
ATOM 682 C C . THR A 1 83 ? 3.217 -1.137 -24.884 1.00 86.12 83 THR A C 1
ATOM 684 O O . THR A 1 83 ? 2.697 -2.167 -24.479 1.00 86.12 83 THR A O 1
ATOM 687 N N . ASN A 1 84 ? 3.276 -0.819 -26.187 1.00 83.19 84 ASN A N 1
ATOM 688 C CA . ASN A 1 84 ? 2.682 -1.611 -27.274 1.00 83.19 84 ASN A CA 1
ATOM 689 C C . ASN A 1 84 ? 1.197 -1.971 -27.053 1.00 83.19 84 ASN A C 1
ATOM 691 O O . ASN A 1 84 ? 0.719 -2.983 -27.558 1.00 83.19 84 ASN A O 1
ATOM 695 N N . ILE A 1 85 ? 0.465 -1.147 -26.298 1.00 82.25 85 ILE A N 1
ATOM 696 C CA . ILE A 1 85 ? -0.977 -1.288 -26.087 1.00 82.25 85 ILE A CA 1
ATOM 697 C C . ILE A 1 85 ? -1.674 -0.237 -26.948 1.00 82.25 85 ILE A C 1
ATOM 699 O O . ILE A 1 85 ? -1.360 0.954 -26.848 1.00 82.25 85 ILE A O 1
ATOM 703 N N . ASP A 1 86 ? -2.617 -0.673 -27.786 1.00 83.06 86 ASP A N 1
ATOM 704 C CA . ASP A 1 86 ? -3.447 0.252 -28.552 1.00 83.06 86 ASP A CA 1
ATOM 705 C C . ASP A 1 86 ? -4.310 1.102 -27.618 1.00 83.06 86 ASP A C 1
ATOM 707 O O . ASP A 1 86 ? -4.795 0.643 -26.576 1.00 83.06 86 ASP A O 1
ATOM 711 N N . ARG A 1 87 ? -4.538 2.360 -28.004 1.00 78.00 87 ARG A N 1
ATOM 712 C CA . ARG A 1 87 ? -5.274 3.296 -27.156 1.00 78.00 87 ARG A CA 1
ATOM 713 C C . ARG A 1 87 ? -6.685 2.817 -26.826 1.00 78.00 87 ARG A C 1
ATOM 715 O O . ARG A 1 87 ? -7.162 3.073 -25.717 1.00 78.00 87 ARG A O 1
ATOM 722 N N . ASN A 1 88 ? -7.328 2.126 -27.761 1.00 82.81 88 ASN A N 1
ATOM 723 C CA . ASN A 1 88 ? -8.686 1.622 -27.590 1.00 82.81 88 ASN A CA 1
ATOM 724 C C . ASN A 1 88 ? -8.745 0.428 -26.622 1.00 82.81 88 ASN A C 1
ATOM 726 O O . ASN A 1 88 ? -9.774 0.211 -25.984 1.00 82.81 88 ASN A O 1
ATOM 730 N N . ASP A 1 89 ? -7.628 -0.277 -26.428 1.00 83.62 89 ASP A N 1
ATOM 731 C CA . ASP A 1 89 ? -7.549 -1.468 -25.581 1.00 83.62 89 ASP A CA 1
ATOM 732 C C . ASP A 1 89 ? -7.085 -1.189 -24.144 1.00 83.62 89 ASP A C 1
ATOM 734 O O . ASP A 1 89 ? -7.190 -2.070 -23.285 1.00 83.62 89 ASP A O 1
ATOM 738 N N . PHE A 1 90 ? -6.641 0.036 -23.822 1.00 78.69 90 PHE A N 1
ATOM 739 C CA . PHE A 1 90 ? -6.168 0.379 -22.470 1.00 78.69 90 PHE A CA 1
ATOM 740 C C . PHE A 1 90 ? -7.188 0.066 -21.374 1.00 78.69 90 PHE A C 1
ATOM 742 O O . PHE A 1 90 ? -6.824 -0.461 -20.323 1.00 78.69 90 PHE A O 1
ATOM 749 N N . VAL A 1 91 ? -8.467 0.370 -21.607 1.00 80.38 91 VAL A N 1
ATOM 750 C CA . VAL A 1 91 ? -9.530 0.140 -20.615 1.00 80.38 91 VAL A CA 1
ATOM 751 C C . VAL A 1 91 ? -9.716 -1.358 -20.362 1.00 80.38 91 VAL A C 1
ATOM 753 O O . VAL A 1 91 ? -9.830 -1.787 -19.212 1.00 80.38 91 VAL A O 1
ATOM 756 N N . ASN A 1 92 ? -9.691 -2.170 -21.420 1.00 83.88 92 ASN A N 1
ATOM 757 C CA . ASN A 1 92 ? -9.822 -3.623 -21.323 1.00 83.88 92 ASN A CA 1
ATOM 758 C C . ASN A 1 92 ? -8.621 -4.243 -20.604 1.00 83.88 92 ASN A C 1
ATOM 760 O O . ASN A 1 92 ? -8.789 -5.097 -19.726 1.00 83.88 92 ASN A O 1
ATOM 764 N N . HIS A 1 93 ? -7.419 -3.765 -20.925 1.00 81.81 93 HIS A N 1
ATOM 765 C CA . HIS A 1 93 ? -6.189 -4.174 -20.263 1.00 81.81 93 HIS A CA 1
ATOM 766 C C . HIS A 1 93 ? -6.228 -3.854 -18.760 1.00 81.81 93 HIS A C 1
ATOM 768 O O . HIS A 1 93 ? -6.041 -4.752 -17.938 1.00 81.81 93 HIS A O 1
ATOM 774 N N . LEU A 1 94 ? -6.578 -2.617 -18.386 1.00 78.75 94 LEU A N 1
ATOM 775 C CA . LEU A 1 94 ? -6.689 -2.194 -16.986 1.00 78.75 94 LEU A CA 1
ATOM 776 C C . LEU A 1 94 ? -7.718 -3.037 -16.217 1.00 78.75 94 LEU A C 1
ATOM 778 O O . LEU A 1 94 ? -7.434 -3.545 -15.134 1.00 78.75 94 LEU A O 1
ATOM 782 N N . ASN A 1 95 ? -8.901 -3.248 -16.799 1.00 83.00 95 ASN A N 1
ATOM 783 C CA . ASN A 1 95 ? -9.946 -4.067 -16.185 1.00 83.00 95 ASN A CA 1
ATOM 784 C C . ASN A 1 95 ? -9.494 -5.518 -15.971 1.00 83.00 95 ASN A C 1
ATOM 786 O O . ASN A 1 95 ? -9.853 -6.142 -14.971 1.00 83.00 95 ASN A O 1
ATOM 790 N N . THR A 1 96 ? -8.698 -6.055 -16.894 1.00 83.94 96 THR A N 1
ATOM 791 C CA . THR A 1 96 ? -8.124 -7.400 -16.778 1.00 83.94 96 THR A CA 1
ATOM 792 C C . THR A 1 96 ? -7.107 -7.466 -15.640 1.00 83.94 96 THR A C 1
ATOM 794 O O . THR A 1 96 ? -7.176 -8.382 -14.820 1.00 83.94 96 THR A O 1
ATOM 797 N N . LEU A 1 97 ? -6.224 -6.469 -15.523 1.00 79.25 97 LEU A N 1
ATOM 798 C CA . LEU A 1 97 ? -5.271 -6.368 -14.413 1.00 79.25 97 LEU A CA 1
ATOM 799 C C . LEU A 1 97 ? -5.985 -6.294 -13.058 1.00 79.25 97 LEU A C 1
ATOM 801 O O . LEU A 1 97 ? -5.674 -7.087 -12.172 1.00 79.25 97 LEU A O 1
ATOM 805 N N . ILE A 1 98 ? -6.990 -5.425 -12.923 1.00 77.00 98 ILE A N 1
ATOM 806 C CA . ILE A 1 98 ? -7.769 -5.268 -11.683 1.00 77.00 98 ILE A CA 1
ATOM 807 C C . ILE A 1 98 ? -8.464 -6.585 -11.303 1.00 77.00 98 ILE A C 1
ATOM 809 O O . ILE A 1 98 ? -8.421 -7.008 -10.148 1.00 77.00 98 ILE A O 1
ATOM 813 N N . LYS A 1 99 ? -9.078 -7.282 -12.270 1.00 81.00 99 LYS A N 1
ATOM 814 C CA . LYS A 1 99 ? -9.704 -8.594 -12.022 1.00 81.00 99 LYS A CA 1
ATOM 815 C C . LYS A 1 99 ? -8.687 -9.639 -11.564 1.00 81.00 99 LYS A C 1
ATOM 817 O O . LYS A 1 99 ? -8.988 -10.418 -10.665 1.00 81.00 99 LYS A O 1
ATOM 822 N N . ASN A 1 100 ? -7.503 -9.659 -12.168 1.00 77.19 100 ASN A N 1
ATOM 823 C CA . ASN A 1 100 ? -6.445 -10.603 -11.813 1.00 77.19 100 ASN A CA 1
ATOM 824 C C . ASN A 1 100 ? -5.840 -10.311 -10.434 1.00 77.19 100 ASN A C 1
ATOM 826 O O . ASN A 1 100 ? -5.479 -11.250 -9.729 1.00 77.19 100 ASN A O 1
ATOM 830 N N . GLN A 1 101 ? -5.766 -9.040 -10.034 1.00 70.56 101 GLN A N 1
ATOM 831 C CA . GLN A 1 101 ? -5.375 -8.643 -8.680 1.00 70.56 101 GLN A CA 1
ATOM 832 C C . GLN A 1 101 ? -6.408 -9.119 -7.650 1.00 70.56 101 GLN A C 1
ATOM 834 O O . GLN A 1 101 ? -6.049 -9.811 -6.706 1.00 70.56 101 GLN A O 1
ATOM 839 N N . ASN A 1 102 ? -7.694 -8.835 -7.880 1.00 69.31 102 ASN A N 1
ATOM 840 C CA . ASN A 1 102 ? -8.775 -9.198 -6.953 1.00 69.31 102 ASN A CA 1
ATOM 841 C C . ASN A 1 102 ? -9.057 -10.709 -6.877 1.00 69.31 102 ASN A C 1
ATOM 843 O O . ASN A 1 102 ? -9.750 -11.143 -5.970 1.00 69.31 102 ASN A O 1
ATOM 847 N N . LYS A 1 103 ? -8.573 -11.509 -7.838 1.00 62.56 103 LYS A N 1
ATOM 848 C CA . LYS A 1 103 ? -8.650 -12.982 -7.803 1.00 62.56 103 LYS A CA 1
ATOM 849 C C . LYS A 1 103 ? -7.563 -13.634 -6.940 1.00 62.56 103 LYS A C 1
ATOM 851 O O . LYS A 1 103 ? -7.647 -14.836 -6.708 1.00 62.56 103 LYS A O 1
ATOM 856 N N . LYS A 1 104 ? -6.515 -12.889 -6.572 1.00 52.97 104 LYS A N 1
ATOM 857 C CA . LYS A 1 104 ? -5.398 -13.373 -5.744 1.00 52.97 104 LYS A CA 1
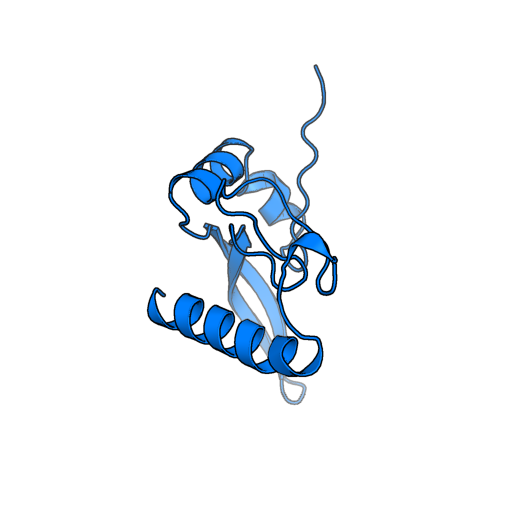ATOM 858 C C . LYS A 1 104 ? -5.529 -12.989 -4.265 1.00 52.97 104 LYS A C 1
ATOM 860 O O . LYS A 1 104 ? -4.804 -13.564 -3.462 1.00 52.97 104 LYS A O 1
ATOM 865 N N . ASP A 1 105 ? -6.405 -12.034 -3.948 1.00 45.62 105 ASP A N 1
ATOM 866 C CA . ASP A 1 105 ? -6.854 -11.700 -2.587 1.00 45.62 105 ASP A CA 1
ATOM 867 C C . ASP A 1 105 ? -8.008 -12.640 -2.172 1.00 45.62 105 ASP A C 1
ATOM 869 O O . ASP A 1 105 ? -8.097 -12.965 -0.966 1.00 45.62 105 ASP A O 1
#

Secondary structure (DSSP, 8-state):
-PPP----TTS-HHHHHHH--HHHHHHHHHH-PPEEEEEEEEEEETTEEEEEEEEEEEE-S--TTEEEPTTSS-EEETT-GGG---GGGHHHHHHHHHHHHHTT-

Sequence (105 aa):
TEKEIKKAKGVKKNVVENKICFNDFQNCLLTKEPKYVKQNLFRTKKHDICTVEQNKKALSVYDDKRFILDNGIDTLAWGHYKTNIDRNDFVNHLNTLIKNQNKKD

Organism: Aphis craccivora (NCBI:txid307492)